Protein AF-A0A6P8H4D5-F1 (afdb_monomer_lite)

pLDDT: mean 85.59, std 14.35, range [41.47, 95.56]

Organism: Actinia tenebrosa (NCBI:txid6105)

Structure (mmCIF, N/CA/C/O backbone):
data_AF-A0A6P8H4D5-F1
#
_entry.id   AF-A0A6P8H4D5-F1
#
loop_
_atom_site.group_PDB
_atom_site.id
_atom_site.type_symbol
_atom_site.label_atom_id
_atom_site.label_alt_id
_atom_site.label_comp_id
_atom_site.label_asym_id
_atom_site.label_entity_id
_atom_site.label_seq_id
_atom_site.pdbx_PDB_ins_code
_atom_site.Cartn_x
_atom_site.Cartn_y
_atom_site.Cartn_z
_atom_site.occupancy
_atom_site.B_iso_or_equiv
_atom_site.auth_seq_id
_atom_site.auth_comp_id
_atom_site.auth_asym_id
_atom_site.auth_atom_id
_atom_site.pdbx_PDB_model_num
ATOM 1 N N . MET A 1 1 ? -33.931 20.674 19.176 1.00 44.66 1 MET A N 1
ATOM 2 C CA . MET A 1 1 ? -32.910 20.272 18.182 1.00 44.66 1 MET A CA 1
ATOM 3 C C . MET A 1 1 ? -32.755 18.759 18.267 1.00 44.66 1 MET A C 1
ATOM 5 O O . MET A 1 1 ? -32.359 18.303 19.334 1.00 44.66 1 MET A O 1
ATOM 9 N N . PRO A 1 2 ? -33.118 17.965 17.244 1.00 44.09 2 PRO A N 1
ATOM 10 C CA . PRO A 1 2 ? -32.851 16.533 17.273 1.00 44.09 2 PRO A CA 1
ATOM 11 C C . PRO A 1 2 ? -31.342 16.324 17.127 1.00 44.09 2 PRO A C 1
ATOM 13 O O . PRO A 1 2 ? -30.720 16.833 16.195 1.00 44.09 2 PRO A O 1
ATOM 16 N N . THR A 1 3 ? -30.742 15.627 18.086 1.00 43.16 3 THR A N 1
ATOM 17 C CA . THR A 1 3 ? -29.327 15.253 18.072 1.00 43.16 3 THR A CA 1
ATOM 18 C C . THR A 1 3 ? -29.048 14.468 16.786 1.00 43.16 3 THR A C 1
ATOM 20 O O . THR A 1 3 ? -29.779 13.510 16.514 1.00 43.16 3 THR A O 1
ATOM 23 N N . PRO A 1 4 ? -28.041 14.836 15.972 1.00 51.44 4 PRO A N 1
ATOM 24 C CA . PRO A 1 4 ? -27.715 14.077 14.772 1.00 51.44 4 PRO A CA 1
ATOM 25 C C . PRO A 1 4 ? -27.426 12.635 15.180 1.00 51.44 4 PRO A C 1
ATOM 27 O O . PRO A 1 4 ? -26.540 12.385 15.999 1.00 51.44 4 PRO A O 1
ATOM 30 N N . LEU A 1 5 ? -28.223 11.698 14.658 1.00 54.69 5 LEU A N 1
ATOM 31 C CA . LEU A 1 5 ? -28.084 10.286 14.985 1.00 54.69 5 LEU A CA 1
ATOM 32 C C . LEU A 1 5 ? -26.659 9.858 14.613 1.00 54.69 5 LEU A C 1
ATOM 34 O O . LEU A 1 5 ? -26.300 9.923 13.433 1.00 54.69 5 LEU A O 1
ATOM 38 N N . PRO A 1 6 ? -25.828 9.439 15.583 1.00 58.03 6 PRO A N 1
ATOM 39 C CA . PRO A 1 6 ? -24.513 8.910 15.271 1.00 58.03 6 PRO A CA 1
ATOM 40 C C . PRO A 1 6 ? -24.676 7.761 14.274 1.00 58.03 6 PRO A C 1
ATOM 42 O O . PRO A 1 6 ? -25.517 6.880 14.454 1.00 58.03 6 PRO A O 1
ATOM 45 N N . ASN A 1 7 ? -23.916 7.816 13.177 1.00 74.12 7 ASN A N 1
ATOM 46 C CA . ASN A 1 7 ? -24.082 6.897 12.058 1.00 74.12 7 ASN A CA 1
ATOM 47 C C . ASN A 1 7 ? -23.992 5.446 12.556 1.00 74.12 7 ASN A C 1
ATOM 49 O O . ASN A 1 7 ? -22.919 4.994 12.971 1.00 74.12 7 ASN A O 1
ATOM 53 N N . ARG A 1 8 ? -25.120 4.723 12.492 1.00 79.88 8 ARG A N 1
ATOM 54 C CA . ARG A 1 8 ? -25.263 3.356 13.018 1.00 79.88 8 ARG A CA 1
ATOM 55 C C . ARG A 1 8 ? -24.148 2.431 12.520 1.00 79.88 8 ARG A C 1
ATOM 57 O O . ARG A 1 8 ? -23.633 1.640 13.298 1.00 79.88 8 ARG A O 1
ATOM 64 N N . LYS A 1 9 ? -23.694 2.588 11.268 1.00 88.56 9 LYS A N 1
ATOM 65 C CA . LYS A 1 9 ? -22.613 1.767 10.693 1.00 88.56 9 LYS A CA 1
ATOM 66 C C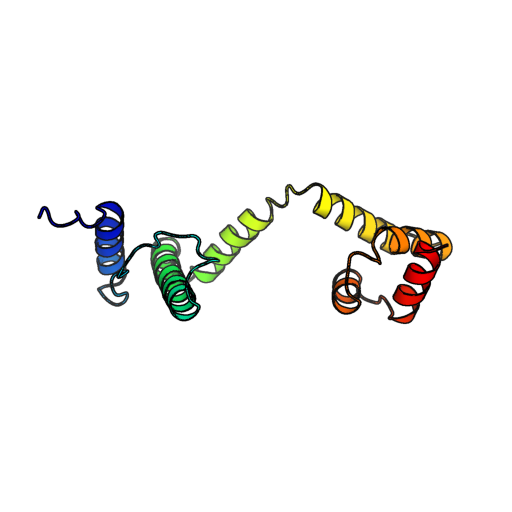 . LYS A 1 9 ? -21.264 1.989 11.389 1.00 88.56 9 LYS A C 1
ATOM 68 O O . LYS A 1 9 ? -20.557 1.020 11.651 1.00 88.56 9 LYS A O 1
ATOM 73 N N . LEU A 1 10 ? -20.912 3.237 11.727 1.00 90.56 10 LEU A N 1
ATOM 74 C CA . LEU A 1 10 ? -19.664 3.534 12.447 1.00 90.56 10 LEU A CA 1
ATOM 75 C C . LEU A 1 10 ? -19.699 2.978 13.870 1.00 90.56 10 LEU A C 1
ATOM 77 O O . LEU A 1 10 ? -18.698 2.462 14.359 1.00 90.56 10 LEU A O 1
ATOM 81 N N . GLN A 1 11 ? -20.850 3.078 14.531 1.00 90.50 11 GLN A N 1
ATOM 82 C CA . GLN A 1 11 ? -21.027 2.537 15.875 1.00 90.50 11 GLN A CA 1
ATOM 83 C C . GLN A 1 11 ? -20.896 1.016 15.887 1.00 90.50 11 GLN A C 1
ATOM 85 O O . GLN A 1 11 ? -20.178 0.475 16.725 1.00 90.50 11 GLN A O 1
ATOM 90 N N . THR A 1 12 ? -21.528 0.335 14.928 1.00 93.69 12 THR A N 1
ATOM 91 C CA . THR A 1 12 ? -21.385 -1.112 14.745 1.00 93.69 12 THR A CA 1
ATOM 92 C C . THR A 1 12 ? -19.924 -1.487 14.523 1.00 93.69 12 THR A C 1
ATOM 94 O O . THR A 1 12 ? -19.408 -2.341 15.240 1.00 93.69 12 THR A O 1
ATOM 97 N N . LEU A 1 13 ? -19.230 -0.799 13.609 1.00 92.62 13 LEU A N 1
ATOM 98 C CA . LEU A 1 13 ? -17.803 -1.006 13.361 1.00 92.62 13 LEU A CA 1
ATOM 99 C C . LEU A 1 13 ? -16.974 -0.850 14.648 1.00 92.62 13 LEU A C 1
ATOM 101 O O . LEU A 1 13 ? -16.204 -1.742 14.996 1.00 92.62 13 LEU A O 1
ATOM 105 N N . ASN A 1 14 ? -17.173 0.246 15.385 1.00 94.25 14 ASN A N 1
ATOM 106 C CA . ASN A 1 14 ? -16.470 0.513 16.639 1.00 94.25 14 ASN A CA 1
ATOM 107 C C . ASN A 1 14 ? -16.706 -0.584 17.680 1.00 94.25 14 ASN A C 1
ATOM 109 O O . ASN A 1 14 ? -15.750 -1.037 18.300 1.00 94.25 14 ASN A O 1
ATOM 113 N N . ARG A 1 15 ? -17.949 -1.055 17.829 1.00 94.12 15 ARG A N 1
ATOM 114 C CA . ARG A 1 15 ? -18.283 -2.152 18.744 1.00 94.12 15 ARG A CA 1
ATOM 115 C C . ARG A 1 15 ? -17.518 -3.429 18.394 1.00 94.12 15 ARG A C 1
ATOM 117 O O . ARG A 1 15 ? -16.938 -4.046 19.282 1.00 94.12 15 ARG A O 1
ATOM 124 N N . HIS A 1 16 ? -17.486 -3.805 17.115 1.00 94.31 16 HIS A N 1
ATOM 125 C CA . HIS A 1 16 ? -16.777 -5.007 16.678 1.00 94.31 16 HIS A CA 1
ATOM 126 C C . HIS A 1 16 ? -15.267 -4.878 16.866 1.00 94.31 16 HIS A C 1
ATOM 128 O O . HIS A 1 16 ? -14.671 -5.757 17.466 1.00 94.31 16 HIS A O 1
ATOM 134 N N . ILE A 1 17 ? -14.646 -3.772 16.454 1.00 93.94 17 ILE A N 1
ATOM 135 C CA . ILE A 1 17 ? -13.193 -3.586 16.615 1.00 93.94 17 ILE A CA 1
ATOM 136 C C . ILE A 1 17 ? -12.782 -3.598 18.086 1.00 93.94 17 ILE A C 1
ATOM 138 O O . ILE A 1 17 ? -11.760 -4.186 18.437 1.00 93.94 17 ILE A O 1
ATOM 142 N N . THR A 1 18 ? -13.557 -2.949 18.957 1.00 92.56 18 THR A N 1
ATOM 143 C CA . THR A 1 18 ? -13.281 -2.970 20.395 1.00 92.56 18 THR A CA 1
ATOM 144 C C . THR A 1 18 ? -13.368 -4.394 20.941 1.00 92.56 18 THR A C 1
ATOM 146 O O . THR A 1 18 ? -12.478 -4.789 21.685 1.00 92.56 18 THR A O 1
ATOM 149 N N . SER A 1 19 ? -14.362 -5.179 20.513 1.00 93.19 19 SER A N 1
ATOM 150 C CA . SER A 1 19 ? -14.488 -6.590 20.893 1.00 93.19 19 SER A CA 1
ATOM 151 C C . SER A 1 19 ? -13.362 -7.469 20.337 1.00 93.19 19 SER A C 1
ATOM 153 O O . SER A 1 19 ? -12.873 -8.323 21.057 1.00 93.19 19 SER A O 1
ATOM 155 N N . LEU A 1 20 ? -12.950 -7.275 19.081 1.00 92.44 20 LEU A N 1
ATOM 156 C CA . LEU A 1 20 ? -11.920 -8.087 18.414 1.00 92.44 20 LEU A CA 1
ATOM 157 C C . LEU A 1 20 ? -10.501 -7.791 18.914 1.00 92.44 20 LEU A C 1
ATOM 159 O O . LEU A 1 20 ? -9.608 -8.616 18.776 1.00 92.44 20 LEU A O 1
ATOM 163 N N . SER A 1 21 ? -10.274 -6.592 19.450 1.00 90.81 21 SER A N 1
ATOM 164 C CA . SER A 1 21 ? -8.959 -6.157 19.933 1.00 90.81 21 SER A CA 1
ATOM 165 C C . SER A 1 21 ? -8.816 -6.197 21.453 1.00 90.81 21 SER A C 1
ATOM 167 O O . SER A 1 21 ? -7.814 -5.697 21.966 1.00 90.81 21 SER A O 1
ATOM 169 N N . ASP A 1 22 ? -9.809 -6.713 22.180 1.00 89.81 22 ASP A N 1
ATOM 170 C CA . ASP A 1 22 ? -9.880 -6.640 23.647 1.00 89.81 22 ASP A CA 1
ATOM 171 C C . ASP A 1 22 ? -9.688 -5.202 24.166 1.00 89.81 22 ASP A C 1
ATOM 173 O O . ASP A 1 22 ? -8.984 -4.938 25.138 1.00 89.81 22 ASP A O 1
ATOM 177 N N . GLY A 1 23 ? -10.234 -4.221 23.442 1.00 88.44 23 GLY A N 1
ATOM 178 C CA . GLY A 1 23 ? -10.091 -2.799 23.760 1.00 88.44 23 GLY A CA 1
ATOM 179 C C . GLY A 1 23 ? -8.752 -2.151 23.380 1.00 88.44 23 GLY A C 1
ATOM 180 O O . GLY A 1 23 ? -8.611 -0.937 23.540 1.00 88.44 23 GLY A O 1
ATOM 181 N N . ARG A 1 24 ? -7.785 -2.887 22.811 1.00 89.81 24 ARG A N 1
ATOM 182 C CA . ARG A 1 24 ? -6.483 -2.330 22.379 1.00 89.81 24 ARG A CA 1
ATOM 183 C C . ARG A 1 24 ? -6.619 -1.310 21.249 1.00 89.81 24 ARG A C 1
ATOM 185 O O . ARG A 1 24 ? -5.837 -0.357 21.155 1.00 89.81 24 ARG A O 1
ATOM 192 N N . VAL A 1 25 ? -7.617 -1.473 20.381 1.00 92.19 25 VAL A N 1
ATOM 193 C CA . VAL A 1 25 ? -7.928 -0.502 19.331 1.00 92.19 25 VAL A CA 1
ATOM 194 C C . VAL A 1 25 ? -9.089 0.374 19.780 1.00 92.19 25 VAL A C 1
ATOM 196 O O . VAL A 1 25 ? -10.229 -0.064 19.911 1.00 92.19 25 VAL A O 1
ATOM 199 N N . SER A 1 26 ? -8.797 1.663 19.968 1.00 92.06 26 SER A N 1
ATOM 200 C CA . SER A 1 26 ? -9.826 2.639 20.328 1.00 92.06 26 SER A CA 1
ATOM 201 C C . SER A 1 26 ? -10.913 2.777 19.243 1.00 92.06 26 SER A C 1
ATOM 203 O O . SER A 1 26 ? -10.682 2.419 18.085 1.00 92.06 26 SER A O 1
ATOM 205 N N . PRO A 1 27 ? -12.067 3.385 19.538 1.00 91.88 27 PRO A N 1
ATOM 206 C CA . PRO A 1 27 ? -13.069 3.697 18.521 1.00 91.88 27 PRO A CA 1
ATOM 207 C C . PRO A 1 27 ? -12.574 4.706 17.468 1.00 91.88 27 PRO A C 1
ATOM 209 O O . PRO A 1 27 ? -11.730 5.572 17.736 1.00 91.88 27 PRO A O 1
ATOM 212 N N . VAL A 1 28 ? -13.097 4.607 16.248 1.00 92.94 28 VAL A N 1
ATOM 213 C CA . VAL A 1 28 ? -13.012 5.640 15.209 1.00 92.94 28 VAL A CA 1
ATOM 214 C C . VAL A 1 28 ? -13.911 6.807 15.621 1.00 92.94 28 VAL A C 1
ATOM 216 O O . VAL A 1 28 ? -15.107 6.621 15.845 1.00 92.94 28 VAL A O 1
ATOM 219 N N . ARG A 1 29 ? -13.327 8.006 15.752 1.00 89.62 29 ARG A N 1
ATOM 220 C CA . ARG A 1 29 ? -13.997 9.171 16.362 1.00 89.62 29 ARG A CA 1
ATOM 221 C C . ARG A 1 29 ? -15.043 9.830 15.467 1.00 89.62 29 ARG A C 1
ATOM 223 O O . ARG A 1 29 ? -16.015 10.369 15.978 1.00 89.62 29 ARG A O 1
ATOM 230 N N . PHE A 1 30 ? -14.822 9.831 14.157 1.00 89.44 30 PHE A N 1
ATOM 231 C CA . PHE A 1 30 ? -15.690 10.498 13.191 1.00 89.44 30 PHE A CA 1
ATOM 232 C C . PHE A 1 30 ? -15.542 9.870 11.805 1.00 89.44 30 PHE A C 1
ATOM 234 O O . PHE A 1 30 ? -14.589 9.133 11.540 1.00 89.44 30 PHE A O 1
ATOM 241 N N . GLN A 1 31 ? -16.490 10.182 10.926 1.00 87.94 31 GLN A N 1
ATOM 242 C CA . GLN A 1 31 ? -16.443 9.853 9.504 1.00 87.94 31 GLN A CA 1
ATOM 243 C C . GLN A 1 31 ? -16.081 11.097 8.699 1.00 87.94 31 GLN A C 1
ATOM 245 O O . GLN A 1 31 ? -16.387 12.217 9.106 1.00 87.94 31 GLN A O 1
ATOM 250 N N . LEU A 1 32 ? -15.440 10.895 7.551 1.00 89.44 32 LEU A N 1
ATOM 251 C CA . LEU A 1 32 ? -15.212 11.985 6.612 1.00 89.44 32 LEU A CA 1
ATOM 252 C C . LEU A 1 32 ? -16.530 12.380 5.939 1.00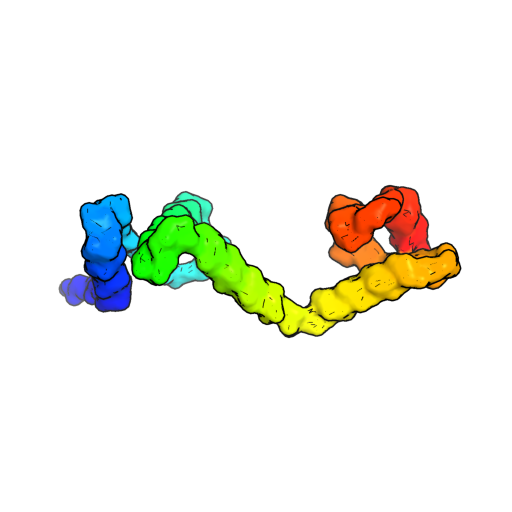 89.44 32 LEU A C 1
ATOM 254 O O . LEU A 1 32 ? -17.329 11.518 5.583 1.00 89.44 32 LEU A O 1
ATOM 258 N N . ASN A 1 33 ? -16.728 13.683 5.763 1.00 88.12 33 ASN A N 1
ATOM 259 C CA . ASN A 1 33 ? -17.854 14.289 5.046 1.00 88.12 33 ASN A CA 1
ATOM 260 C C . ASN A 1 33 ? -17.438 14.916 3.699 1.00 88.12 33 ASN A C 1
ATOM 262 O O . ASN A 1 33 ? -18.258 15.538 3.038 1.00 88.12 33 ASN A O 1
ATOM 266 N N . GLN A 1 34 ? -16.169 14.770 3.319 1.00 88.25 34 GLN A N 1
ATOM 267 C CA . GLN A 1 34 ? -15.557 15.269 2.086 1.00 88.25 34 GLN A CA 1
ATOM 268 C C . GLN A 1 34 ? -14.484 14.275 1.620 1.00 88.25 34 GLN A C 1
ATOM 270 O O . GLN A 1 34 ? -14.154 13.330 2.351 1.00 88.25 34 GLN A O 1
ATOM 275 N N . ALA A 1 35 ? -13.918 14.478 0.430 1.00 86.19 35 ALA A N 1
ATOM 276 C CA . ALA A 1 35 ? -12.934 13.553 -0.119 1.00 86.19 35 ALA A CA 1
ATOM 277 C C . ALA A 1 35 ? -11.671 13.456 0.759 1.00 86.19 35 ALA A C 1
ATOM 279 O O . ALA A 1 35 ? -11.174 14.441 1.313 1.00 86.19 35 ALA A O 1
ATOM 280 N N . THR A 1 36 ? -11.078 12.260 0.847 1.00 84.94 36 THR A N 1
ATOM 281 C CA . THR A 1 36 ? -9.835 12.024 1.611 1.00 84.94 36 THR A CA 1
ATOM 282 C C . THR A 1 36 ? -8.664 12.893 1.119 1.00 84.94 36 THR A C 1
ATOM 284 O O . THR A 1 36 ? -7.734 13.171 1.877 1.00 84.94 36 THR A O 1
ATOM 287 N N . THR A 1 37 ? -8.697 13.341 -0.138 1.00 86.62 37 THR A N 1
ATOM 288 C CA . THR A 1 37 ? -7.719 14.248 -0.763 1.00 86.62 37 THR A CA 1
ATOM 289 C C . THR A 1 37 ? -7.906 15.718 -0.389 1.00 86.62 37 THR A C 1
ATOM 291 O O . THR A 1 37 ? -6.949 16.481 -0.514 1.00 86.62 37 THR A O 1
ATOM 294 N N . GLU A 1 38 ? -9.075 16.099 0.122 1.00 90.44 38 GLU A N 1
ATOM 295 C CA . GLU A 1 38 ? -9.454 17.486 0.436 1.00 90.44 38 GLU A CA 1
ATOM 296 C C . GLU A 1 38 ? -9.372 17.790 1.936 1.00 90.44 38 GLU A C 1
ATOM 298 O O . GLU A 1 38 ? -9.204 18.936 2.343 1.00 90.44 38 GLU A O 1
ATOM 303 N N . VAL A 1 39 ? -9.398 16.761 2.790 1.00 92.00 39 VAL A N 1
ATOM 304 C CA . VAL A 1 39 ? -9.229 16.953 4.237 1.00 92.00 39 VAL A CA 1
ATOM 305 C C . VAL A 1 39 ? -7.822 17.433 4.602 1.00 92.00 39 VAL A C 1
ATOM 307 O O . VAL A 1 39 ? -6.819 17.044 3.984 1.00 92.00 39 VAL A O 1
ATOM 310 N N . ALA A 1 40 ? -7.749 18.190 5.702 1.00 94.00 40 ALA A N 1
ATOM 311 C CA . ALA A 1 40 ? -6.503 18.629 6.320 1.00 94.00 40 ALA A CA 1
ATOM 312 C C . ALA A 1 40 ? -5.528 17.464 6.570 1.00 94.00 40 ALA A C 1
ATOM 314 O O . ALA A 1 40 ? -5.921 16.333 6.883 1.00 94.00 40 ALA A O 1
ATOM 315 N N . ARG A 1 41 ? -4.223 17.750 6.491 1.00 93.00 41 ARG A N 1
ATOM 316 C CA . ARG A 1 41 ? -3.154 16.746 6.637 1.00 93.00 41 ARG A CA 1
ATOM 317 C C . ARG A 1 41 ? -3.240 15.969 7.954 1.00 93.00 41 ARG A C 1
ATOM 319 O O . ARG A 1 41 ? -3.031 14.756 7.961 1.00 93.00 41 ARG A O 1
ATOM 326 N N . SER A 1 42 ? -3.558 16.650 9.054 1.00 92.38 42 SER A N 1
ATOM 327 C CA . SER A 1 42 ? -3.738 16.041 10.378 1.00 92.38 42 SER A CA 1
ATOM 328 C C . SER A 1 42 ? -4.883 15.024 10.376 1.00 92.38 42 SER A C 1
ATOM 330 O O . SER A 1 42 ? -4.689 13.879 10.785 1.00 92.38 42 SER A O 1
ATOM 332 N N . THR A 1 43 ? -6.036 15.406 9.825 1.00 92.81 43 THR A N 1
ATOM 333 C CA . THR A 1 43 ? -7.209 14.543 9.647 1.00 92.81 43 THR A CA 1
ATOM 334 C C . THR A 1 43 ? -6.888 13.330 8.780 1.00 92.81 43 THR A C 1
ATOM 336 O O . THR A 1 43 ? -7.169 12.199 9.176 1.00 92.81 43 THR A O 1
ATOM 339 N N . ARG A 1 44 ? -6.223 13.533 7.637 1.00 93.38 44 ARG A N 1
ATOM 340 C CA . ARG A 1 44 ? -5.800 12.439 6.749 1.00 93.38 44 ARG A CA 1
ATOM 341 C C . ARG A 1 44 ? -4.870 11.457 7.453 1.00 93.38 44 ARG A C 1
ATOM 343 O O . ARG A 1 44 ? -5.055 10.249 7.351 1.00 93.38 44 ARG A O 1
ATOM 350 N N . SER A 1 45 ? -3.884 11.977 8.182 1.00 93.38 45 SER A N 1
ATOM 351 C CA . SER A 1 45 ? -2.922 11.174 8.943 1.00 93.38 45 SER A CA 1
ATOM 352 C C . SER A 1 45 ? -3.614 10.354 10.033 1.00 93.38 45 SER A C 1
ATOM 354 O O . SER A 1 45 ? -3.360 9.154 10.159 1.00 93.38 45 SER A O 1
ATOM 356 N N . TYR A 1 46 ? -4.546 10.970 10.769 1.00 94.75 46 TYR A N 1
ATOM 357 C CA . TYR A 1 46 ? -5.366 10.281 11.762 1.00 94.75 46 TYR A CA 1
ATOM 358 C C . TYR A 1 46 ? -6.174 9.143 11.130 1.00 94.75 46 TYR A C 1
ATOM 360 O O . TYR A 1 46 ? -6.062 8.004 11.581 1.00 9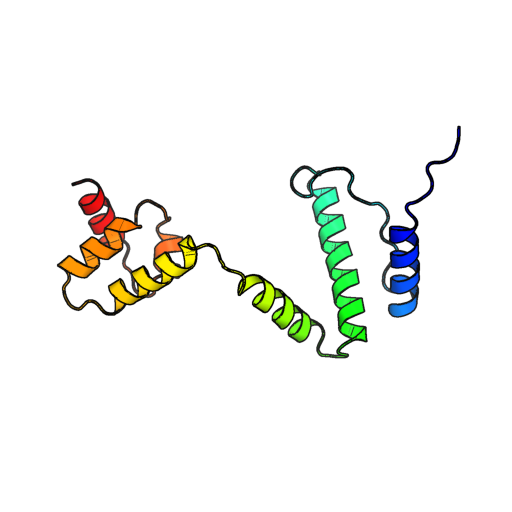4.75 46 TYR A O 1
ATOM 368 N N . ILE A 1 47 ? -6.936 9.426 10.068 1.00 93.62 47 ILE A N 1
ATOM 369 C CA . ILE A 1 47 ? -7.783 8.429 9.402 1.00 93.62 47 ILE A CA 1
ATOM 370 C C . ILE A 1 47 ? -6.943 7.298 8.812 1.00 93.62 47 ILE A C 1
ATOM 372 O O . ILE A 1 47 ? -7.276 6.141 9.037 1.00 93.62 47 ILE A O 1
ATOM 376 N N . LYS A 1 48 ? -5.816 7.595 8.151 1.00 94.38 48 LYS A N 1
ATOM 377 C CA . LYS A 1 48 ? -4.897 6.570 7.627 1.00 94.38 48 LYS A CA 1
ATOM 378 C C . LYS A 1 48 ? -4.414 5.638 8.735 1.00 94.38 48 LYS A C 1
ATOM 380 O O . LYS A 1 48 ? -4.520 4.421 8.617 1.00 94.38 48 LYS A O 1
ATOM 385 N N . ARG A 1 49 ? -3.901 6.210 9.829 1.00 94.31 49 ARG A N 1
ATOM 386 C CA . ARG A 1 49 ? -3.407 5.433 10.972 1.00 94.31 49 ARG A CA 1
ATOM 387 C C . ARG A 1 49 ? -4.529 4.608 11.595 1.00 94.31 49 ARG A C 1
ATOM 389 O O . ARG A 1 49 ? -4.298 3.487 12.037 1.00 94.31 49 ARG A O 1
ATOM 396 N N . LYS A 1 50 ? -5.744 5.159 11.634 1.00 94.75 50 LYS A N 1
ATOM 397 C CA . LYS A 1 50 ? -6.901 4.483 12.204 1.00 94.75 50 LYS A CA 1
ATOM 398 C C . LYS A 1 50 ? -7.374 3.321 11.339 1.00 94.75 50 LYS A C 1
ATOM 400 O O . LYS A 1 50 ? -7.537 2.231 11.869 1.00 94.75 50 LYS A O 1
ATOM 405 N N . ALA A 1 51 ? -7.528 3.544 10.039 1.00 93.94 51 ALA A N 1
ATOM 406 C CA . ALA A 1 51 ? -7.894 2.523 9.069 1.00 93.94 51 ALA A CA 1
ATOM 407 C C . ALA A 1 51 ? -6.895 1.361 9.082 1.00 93.94 51 ALA A C 1
ATOM 409 O O . ALA A 1 51 ? -7.315 0.216 9.165 1.00 93.94 51 ALA A O 1
ATOM 410 N N . ASN A 1 52 ? -5.590 1.656 9.103 1.00 94.50 52 ASN A N 1
ATOM 411 C CA . ASN A 1 52 ? -4.555 0.627 9.184 1.00 94.50 52 ASN A CA 1
ATOM 412 C C . ASN A 1 52 ? -4.728 -0.258 10.432 1.00 94.50 52 ASN A C 1
ATOM 414 O O . ASN A 1 52 ? -4.832 -1.466 10.287 1.00 94.50 52 ASN A O 1
ATOM 418 N N . LYS A 1 53 ? -4.905 0.329 11.628 1.00 94.31 53 LYS A N 1
ATOM 419 C CA . LYS A 1 53 ? -5.169 -0.454 12.851 1.00 94.31 53 LYS A CA 1
ATOM 420 C C . LYS A 1 53 ? -6.391 -1.362 12.721 1.00 94.31 53 LYS A C 1
ATOM 422 O O . LYS A 1 53 ? -6.331 -2.516 13.116 1.00 94.31 53 LYS A O 1
ATOM 427 N N . VAL A 1 54 ? -7.492 -0.837 12.182 1.00 94.75 54 VAL A N 1
ATOM 428 C CA . VAL A 1 54 ? -8.735 -1.602 12.002 1.00 94.75 54 VAL A CA 1
ATOM 429 C C . VAL A 1 54 ? -8.534 -2.775 11.050 1.00 94.75 54 VAL A C 1
ATOM 431 O O . VAL A 1 54 ? -8.927 -3.894 11.372 1.00 94.75 54 VAL A O 1
ATOM 434 N N . VAL A 1 55 ? -7.914 -2.523 9.897 1.00 94.56 55 VAL A N 1
ATOM 435 C CA . VAL A 1 55 ? -7.645 -3.549 8.888 1.00 94.56 55 VAL A CA 1
ATOM 436 C C . VAL A 1 55 ? -6.722 -4.614 9.464 1.00 94.56 55 VAL A C 1
ATOM 438 O O . VAL A 1 55 ? -7.097 -5.777 9.449 1.00 94.56 55 VAL A O 1
ATOM 441 N N . THR A 1 56 ? -5.589 -4.234 10.055 1.00 94.50 56 THR A N 1
ATOM 442 C CA . THR A 1 56 ? -4.641 -5.188 10.645 1.00 94.50 56 THR A CA 1
ATOM 443 C C . THR A 1 56 ? -5.297 -6.047 11.721 1.00 94.50 56 THR A C 1
ATOM 445 O O . THR A 1 56 ? -5.168 -7.260 11.665 1.00 94.50 56 THR A O 1
ATOM 448 N N . THR A 1 57 ? -6.071 -5.466 12.648 1.00 94.88 57 THR A N 1
ATOM 449 C CA . THR A 1 57 ? -6.805 -6.256 13.656 1.00 94.88 57 THR A CA 1
ATOM 450 C C . THR A 1 57 ? -7.786 -7.232 13.016 1.00 94.88 57 THR A C 1
ATOM 452 O O . THR A 1 57 ? -7.880 -8.372 13.447 1.00 94.88 57 THR A O 1
ATOM 455 N N . THR A 1 58 ? -8.511 -6.803 11.985 1.00 94.50 58 THR A N 1
ATOM 456 C CA . THR A 1 58 ? -9.488 -7.671 11.315 1.00 94.50 58 THR A CA 1
ATOM 457 C C . THR A 1 58 ? -8.794 -8.812 10.573 1.00 94.50 58 THR A C 1
ATOM 459 O O . THR A 1 58 ? -9.241 -9.951 10.652 1.00 94.50 58 THR A O 1
ATOM 462 N N . LEU A 1 59 ? -7.688 -8.524 9.884 1.00 95.56 59 LEU A N 1
ATOM 463 C CA . LEU A 1 59 ? -6.894 -9.531 9.184 1.00 95.56 59 LEU A CA 1
ATOM 464 C C . LEU A 1 59 ? -6.224 -10.503 10.156 1.00 95.56 59 LEU A C 1
ATOM 466 O O . LEU A 1 59 ? -6.170 -11.686 9.856 1.00 95.56 59 LEU A O 1
ATOM 470 N N . GLU A 1 60 ? -5.799 -10.040 11.331 1.00 95.19 60 GLU A N 1
ATOM 471 C CA . GLU A 1 60 ? -5.261 -10.901 12.391 1.00 95.19 60 GLU A CA 1
ATOM 472 C C . GLU A 1 60 ? -6.312 -11.889 12.918 1.00 95.19 60 GLU A C 1
ATOM 474 O O . GLU A 1 60 ? -5.982 -13.017 13.264 1.00 95.19 60 GLU A O 1
ATOM 479 N N . CYS A 1 61 ? -7.595 -11.510 12.925 1.00 93.75 61 CYS A N 1
ATOM 480 C CA . CYS A 1 61 ? -8.679 -12.438 13.253 1.00 93.75 61 CYS A CA 1
ATOM 481 C C . CYS A 1 61 ? -8.953 -13.468 12.145 1.00 93.75 61 CYS A C 1
ATOM 483 O O . CYS A 1 61 ? -9.479 -14.537 12.440 1.00 93.75 61 CYS A O 1
ATOM 485 N N . ILE A 1 62 ? -8.652 -13.142 10.884 1.00 95.00 62 ILE A N 1
ATOM 486 C CA . ILE A 1 62 ? -8.873 -14.032 9.732 1.00 95.00 62 ILE A CA 1
ATOM 487 C C . ILE A 1 62 ? -7.694 -14.996 9.559 1.00 95.00 62 ILE A C 1
ATOM 489 O O . ILE A 1 62 ? -7.903 -16.189 9.360 1.00 95.00 62 ILE A O 1
ATOM 493 N N . ALA A 1 63 ? -6.469 -14.478 9.637 1.00 95.06 63 ALA A N 1
ATOM 494 C CA . ALA A 1 63 ? -5.224 -15.215 9.462 1.00 95.06 63 ALA A CA 1
ATOM 495 C C . ALA A 1 63 ? -4.234 -14.836 10.582 1.00 95.06 63 ALA A C 1
ATOM 497 O O . ALA A 1 63 ? -3.368 -13.975 10.380 1.00 95.06 63 ALA A O 1
ATOM 498 N N . PRO A 1 64 ? -4.374 -15.442 11.777 1.00 94.62 64 PRO A N 1
ATOM 499 C CA . PRO A 1 64 ? -3.510 -15.155 12.919 1.00 94.62 64 PRO A CA 1
ATOM 500 C C . PRO A 1 64 ? -2.033 -15.389 12.583 1.00 94.62 64 PRO A C 1
ATOM 502 O O . PRO A 1 64 ? -1.671 -16.432 12.044 1.00 94.62 64 PRO A O 1
ATOM 505 N N . GLY A 1 65 ? -1.177 -14.416 12.887 1.00 93.31 65 GLY A N 1
ATOM 506 C CA . GLY A 1 65 ? 0.253 -14.440 12.572 1.00 93.31 65 GLY A CA 1
ATOM 507 C C . GLY A 1 65 ? 0.606 -14.173 11.103 1.00 93.31 65 GLY A C 1
ATOM 508 O O . GLY A 1 65 ? 1.787 -14.063 10.787 1.00 93.31 65 GLY A O 1
ATOM 509 N N . GLN A 1 66 ? -0.383 -14.034 10.213 1.00 95.38 66 GLN A N 1
ATOM 510 C CA . GLN A 1 66 ? -0.189 -13.828 8.769 1.00 95.38 66 GLN A CA 1
ATOM 511 C C . GLN A 1 66 ? -0.957 -12.611 8.232 1.00 95.38 66 GLN A C 1
ATOM 513 O O . GLN A 1 66 ? -1.185 -12.480 7.028 1.00 95.38 66 GLN A O 1
ATOM 518 N N . SER A 1 67 ? -1.361 -11.686 9.103 1.00 94.12 67 SER A N 1
ATOM 519 C CA . SER A 1 67 ? -2.149 -10.514 8.706 1.00 94.12 67 SER A CA 1
ATOM 520 C C . SER A 1 67 ? -1.438 -9.609 7.693 1.00 94.12 67 SER A C 1
ATOM 522 O O . SER A 1 67 ? -2.096 -9.051 6.813 1.00 94.12 67 SER A O 1
ATOM 524 N N . GLU A 1 68 ? -0.109 -9.484 7.767 1.00 92.81 68 GLU A N 1
ATOM 525 C CA . GLU A 1 68 ? 0.688 -8.719 6.797 1.00 92.81 68 GLU A CA 1
ATOM 526 C C . GLU A 1 68 ? 0.749 -9.392 5.419 1.00 92.81 68 GLU A C 1
ATOM 528 O O . GLU A 1 68 ? 0.584 -8.719 4.400 1.00 92.81 68 GLU A O 1
ATOM 533 N N . GLU A 1 69 ? 0.926 -10.714 5.380 1.00 92.69 69 GLU A N 1
ATOM 534 C CA . GLU A 1 69 ? 0.935 -11.498 4.140 1.00 92.69 69 GLU A CA 1
ATOM 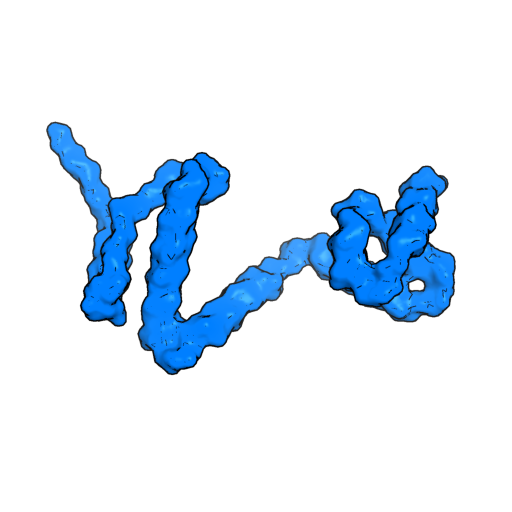535 C C . GLU A 1 69 ? -0.433 -11.432 3.450 1.00 92.69 69 GLU A C 1
ATOM 537 O O . GLU A 1 69 ? -0.523 -11.114 2.263 1.00 92.69 69 GLU A O 1
ATOM 542 N N . LEU A 1 70 ? -1.513 -11.619 4.216 1.00 94.00 70 LEU A N 1
ATOM 543 C CA . LEU A 1 70 ? -2.882 -11.504 3.718 1.00 94.00 70 LEU A CA 1
ATOM 544 C C . LEU A 1 70 ? -3.192 -10.089 3.205 1.00 94.00 70 LEU A C 1
ATOM 546 O O . LEU A 1 70 ? -3.836 -9.938 2.165 1.00 94.00 70 LEU A O 1
ATOM 550 N N . LEU A 1 71 ? -2.706 -9.046 3.892 1.00 93.44 71 LEU A N 1
ATOM 551 C CA . LEU A 1 71 ? -2.817 -7.664 3.418 1.00 93.44 71 LEU A CA 1
ATOM 552 C C . LEU A 1 71 ? -2.080 -7.472 2.085 1.00 93.44 71 LEU A C 1
ATOM 554 O O . LEU A 1 71 ? -2.590 -6.801 1.184 1.00 93.44 71 LEU A O 1
ATOM 558 N N . GLY A 1 72 ? -0.896 -8.070 1.950 1.00 90.12 72 GLY A N 1
ATOM 559 C CA . GLY A 1 72 ? -0.134 -8.107 0.706 1.00 90.12 72 GLY A CA 1
ATOM 560 C C . GLY A 1 72 ? -0.933 -8.739 -0.431 1.00 90.12 72 GLY A C 1
ATOM 561 O O . GLY A 1 72 ? -1.098 -8.115 -1.474 1.00 90.12 72 GLY A O 1
ATOM 562 N N . LEU A 1 73 ? -1.517 -9.918 -0.209 1.00 88.31 73 LEU A N 1
ATOM 563 C CA . LEU A 1 73 ? -2.317 -10.612 -1.220 1.00 88.31 73 LEU A CA 1
ATOM 564 C C . LEU A 1 73 ? -3.480 -9.747 -1.721 1.00 88.31 73 LEU A C 1
ATOM 566 O O . LEU A 1 73 ? -3.592 -9.524 -2.921 1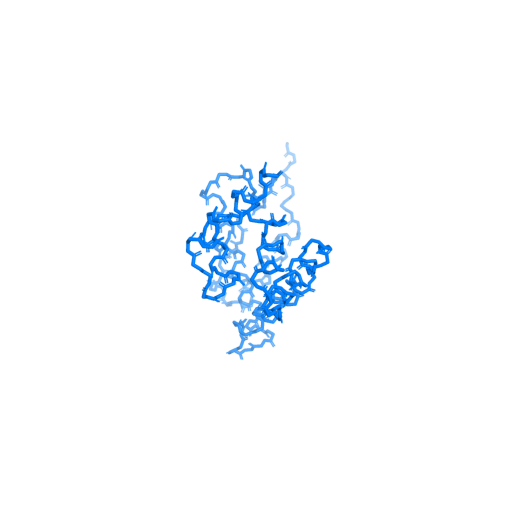.00 88.31 73 LEU A O 1
ATOM 570 N N . ILE A 1 74 ? -4.294 -9.171 -0.830 1.00 87.25 74 ILE A N 1
ATOM 571 C CA . ILE A 1 74 ? -5.467 -8.383 -1.255 1.00 87.25 74 ILE A CA 1
ATOM 572 C C . ILE A 1 74 ? -5.096 -7.041 -1.901 1.00 87.25 74 ILE A C 1
ATOM 574 O O . ILE A 1 74 ? -5.822 -6.545 -2.764 1.00 87.25 74 ILE A O 1
ATOM 578 N N . THR A 1 75 ? -3.970 -6.440 -1.509 1.00 84.56 75 THR A N 1
ATOM 579 C CA . THR A 1 75 ? -3.498 -5.189 -2.122 1.00 84.56 75 THR A CA 1
ATOM 580 C C . THR A 1 75 ? -2.878 -5.443 -3.489 1.00 84.56 75 THR A C 1
ATOM 582 O O . THR A 1 75 ? -3.163 -4.694 -4.424 1.00 84.56 75 THR A O 1
ATOM 585 N N . VAL A 1 76 ? -2.121 -6.535 -3.637 1.00 64.19 76 VAL A N 1
ATOM 586 C CA . VAL A 1 76 ? -1.557 -6.967 -4.918 1.00 64.19 76 VAL A CA 1
ATOM 587 C C . VAL A 1 76 ? -2.668 -7.385 -5.879 1.00 64.19 76 VAL A C 1
ATOM 589 O O . VAL A 1 76 ? -2.678 -6.911 -7.011 1.00 64.19 76 VAL A O 1
ATOM 592 N N . SER A 1 77 ? -3.663 -8.154 -5.427 1.00 55.34 77 SER A N 1
ATOM 593 C CA . SER A 1 77 ? -4.830 -8.531 -6.236 1.00 55.34 77 SER A CA 1
ATOM 594 C C . SER A 1 77 ? -5.664 -7.323 -6.683 1.00 55.34 77 SER A C 1
ATOM 596 O O . SER A 1 77 ? -6.176 -7.293 -7.800 1.00 55.34 77 SER A O 1
ATOM 598 N N . SER A 1 78 ? -5.762 -6.281 -5.851 1.00 51.00 78 SER A N 1
ATOM 599 C CA . SER A 1 78 ? -6.392 -5.016 -6.251 1.00 51.00 78 SER A CA 1
ATOM 600 C C . SER A 1 78 ? -5.524 -4.190 -7.209 1.00 51.00 78 SER A C 1
ATOM 602 O O . SER A 1 78 ? -6.067 -3.353 -7.924 1.00 51.00 78 SER A O 1
ATOM 604 N N . SER A 1 79 ? -4.206 -4.410 -7.240 1.00 47.25 79 SER A N 1
ATOM 605 C CA . SER A 1 79 ? -3.287 -3.831 -8.234 1.00 47.25 79 SER A CA 1
ATOM 606 C C . SER A 1 79 ? -3.094 -4.702 -9.482 1.00 47.25 79 SER A C 1
ATOM 608 O O . SER A 1 79 ? -2.491 -4.247 -10.445 1.00 47.25 79 SER A O 1
ATOM 610 N N . THR A 1 80 ? -3.631 -5.929 -9.504 1.00 44.34 80 THR A N 1
ATOM 611 C CA . THR A 1 80 ? -3.788 -6.728 -10.732 1.00 44.34 80 THR A CA 1
ATOM 612 C C . THR A 1 80 ? -5.084 -6.414 -11.477 1.00 44.34 80 THR A C 1
ATOM 614 O O . THR A 1 80 ? -5.284 -6.930 -12.568 1.00 44.34 80 THR A O 1
ATOM 617 N N . ILE A 1 81 ? -5.914 -5.505 -10.954 1.00 44.59 81 ILE A N 1
ATOM 618 C CA . ILE A 1 81 ? -6.908 -4.764 -11.744 1.00 44.59 81 ILE A CA 1
ATOM 619 C C . ILE A 1 81 ? -6.235 -3.471 -12.219 1.00 44.59 81 ILE A C 1
ATOM 621 O O . ILE A 1 81 ? -6.635 -2.353 -11.905 1.00 44.59 81 ILE A O 1
ATOM 625 N N . ASP A 1 82 ? -5.139 -3.649 -12.949 1.00 41.47 82 ASP A N 1
ATOM 626 C CA . ASP A 1 82 ? -4.520 -2.618 -13.776 1.00 41.47 82 ASP A CA 1
ATOM 627 C C . ASP A 1 82 ? -5.098 -2.741 -15.198 1.00 41.47 82 ASP A C 1
ATOM 629 O O . ASP A 1 82 ? -4.378 -2.691 -16.191 1.00 41.47 82 ASP A O 1
ATOM 633 N N . ASP A 1 83 ? -6.431 -2.867 -15.292 1.00 43.09 83 ASP A N 1
ATOM 634 C CA . ASP A 1 83 ? -7.241 -2.676 -16.508 1.00 43.09 83 ASP A CA 1
ATOM 635 C C . ASP A 1 83 ? -7.256 -1.189 -16.922 1.00 43.09 83 ASP A C 1
ATOM 637 O O . ASP A 1 83 ? -8.268 -0.615 -17.330 1.00 43.09 83 ASP A O 1
ATOM 641 N N . ARG A 1 84 ? -6.109 -0.515 -16.807 1.00 48.81 84 ARG A N 1
ATOM 642 C CA . ARG A 1 84 ? -5.818 0.643 -17.637 1.00 48.81 84 ARG A CA 1
ATOM 643 C C . ARG A 1 84 ? -5.122 0.097 -18.877 1.00 48.81 84 ARG A C 1
ATOM 645 O O . ARG A 1 84 ? -3.976 -0.336 -18.75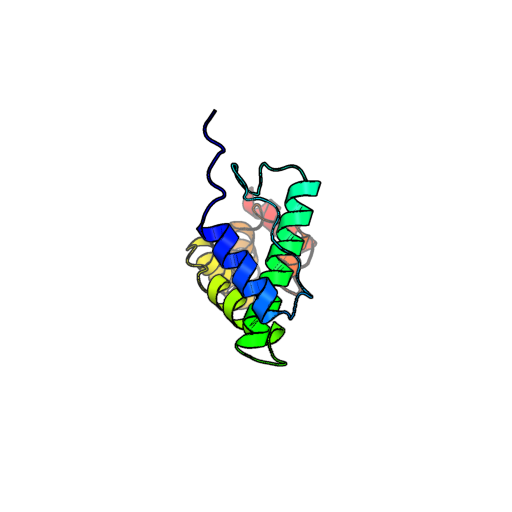1 1.00 48.81 84 ARG A O 1
ATOM 652 N N . PRO A 1 85 ? -5.738 0.163 -20.071 1.00 52.97 85 PRO A N 1
ATOM 653 C CA . PRO A 1 85 ? -5.085 -0.257 -21.316 1.00 52.97 85 PRO A CA 1
ATOM 654 C C . PRO A 1 85 ? -3.705 0.403 -21.514 1.00 52.97 85 PRO A C 1
ATOM 656 O O . PRO A 1 85 ? -2.824 -0.154 -22.158 1.00 52.97 85 PRO A O 1
ATOM 659 N N . GLU A 1 86 ? -3.470 1.555 -20.882 1.00 55.66 86 GLU A N 1
ATOM 660 C CA . GLU A 1 86 ? -2.190 2.266 -20.857 1.00 55.66 86 GLU A CA 1
ATOM 661 C C . GLU A 1 86 ? -1.033 1.489 -20.188 1.00 55.66 86 GLU A C 1
ATOM 663 O O . GLU A 1 86 ? 0.108 1.613 -20.635 1.00 55.66 86 GLU A O 1
ATOM 668 N N . ASN A 1 87 ? -1.279 0.684 -19.143 1.00 60.53 87 ASN A N 1
ATOM 669 C CA . ASN A 1 87 ? -0.206 -0.047 -18.448 1.00 60.53 87 ASN A CA 1
ATOM 670 C C . ASN A 1 87 ? 0.225 -1.300 -19.233 1.00 60.53 87 ASN A C 1
ATOM 672 O O . ASN A 1 87 ? 1.415 -1.602 -19.329 1.00 60.53 87 ASN A O 1
ATOM 676 N N . ASP A 1 88 ? -0.725 -1.982 -19.873 1.00 73.25 88 ASP A N 1
ATOM 677 C CA . ASP A 1 88 ? -0.445 -3.139 -20.732 1.00 73.25 88 ASP A CA 1
ATOM 678 C C . ASP A 1 88 ? 0.341 -2.751 -21.997 1.00 73.25 88 ASP A C 1
ATOM 680 O O . ASP A 1 88 ? 1.371 -3.354 -22.325 1.00 73.25 88 ASP A O 1
ATOM 684 N N . VAL A 1 89 ? -0.054 -1.648 -22.645 1.00 81.62 89 VAL A N 1
ATOM 685 C CA . VAL A 1 89 ? 0.698 -1.073 -23.771 1.00 81.62 89 VAL A CA 1
ATOM 686 C C . VAL A 1 89 ? 2.121 -0.723 -23.341 1.00 81.62 89 VAL A C 1
ATOM 688 O O . VAL A 1 89 ? 3.073 -1.049 -24.050 1.00 81.62 89 VAL A O 1
ATOM 691 N N . MET A 1 90 ? 2.300 -0.121 -22.162 1.00 85.44 90 MET A N 1
ATOM 692 C CA . MET A 1 90 ? 3.625 0.271 -21.688 1.00 85.44 90 MET A CA 1
ATOM 693 C C . MET A 1 90 ? 4.525 -0.928 -21.361 1.00 85.44 90 MET A C 1
ATOM 695 O O . MET A 1 90 ? 5.704 -0.930 -21.722 1.00 85.44 90 MET A O 1
ATOM 699 N N . LYS A 1 91 ? 3.982 -1.979 -20.736 1.00 84.69 91 LYS A N 1
ATOM 700 C CA . LYS A 1 91 ? 4.704 -3.242 -20.499 1.00 84.69 91 LYS A CA 1
ATOM 701 C C . LYS A 1 91 ? 5.129 -3.895 -21.812 1.00 84.69 91 LYS A C 1
ATOM 703 O O . LYS A 1 91 ? 6.280 -4.316 -21.946 1.00 84.69 91 LYS A O 1
ATOM 708 N N . THR A 1 92 ? 4.234 -3.912 -22.797 1.00 88.44 92 THR A N 1
ATOM 709 C CA . THR A 1 92 ? 4.514 -4.431 -24.141 1.00 88.44 92 THR A CA 1
ATOM 710 C C . THR A 1 92 ? 5.627 -3.631 -24.813 1.00 88.44 92 THR A C 1
ATOM 712 O O . THR A 1 92 ? 6.580 -4.204 -25.337 1.00 88.44 92 THR A O 1
ATOM 715 N N . LEU A 1 93 ? 5.577 -2.303 -24.722 1.00 89.62 93 LEU A N 1
ATOM 716 C CA . LEU A 1 93 ? 6.576 -1.409 -25.302 1.00 89.62 93 LEU A CA 1
ATOM 717 C C . LEU A 1 93 ? 7.967 -1.599 -24.676 1.00 89.62 93 LEU A C 1
ATOM 719 O O . LEU A 1 93 ? 8.973 -1.621 -25.387 1.00 89.62 93 LEU A O 1
ATOM 723 N N . ILE A 1 94 ? 8.030 -1.798 -23.354 1.00 89.75 94 ILE A N 1
ATOM 724 C CA . ILE A 1 94 ? 9.274 -2.120 -22.639 1.00 89.75 94 ILE A CA 1
ATOM 725 C C . ILE A 1 94 ? 9.810 -3.491 -23.067 1.00 89.75 94 ILE A C 1
ATOM 727 O O . ILE A 1 94 ? 11.011 -3.633 -23.305 1.00 89.75 94 ILE A O 1
ATOM 731 N N . SER A 1 95 ? 8.937 -4.492 -23.204 1.00 90.81 95 SER A N 1
ATOM 732 C CA . SER A 1 95 ? 9.314 -5.825 -23.687 1.00 90.81 95 SER A CA 1
ATOM 733 C C . SER A 1 95 ? 9.916 -5.760 -25.095 1.00 90.81 95 SER A C 1
ATOM 735 O O . SER A 1 95 ? 11.020 -6.260 -25.325 1.00 90.81 95 SER A O 1
ATOM 737 N N . LEU A 1 96 ? 9.264 -5.035 -26.011 1.00 91.69 96 LEU A N 1
ATOM 738 C CA . LEU A 1 96 ? 9.756 -4.806 -27.371 1.00 91.69 96 LEU A CA 1
ATOM 739 C C . LEU A 1 96 ? 11.101 -4.063 -27.377 1.00 91.69 96 LEU A C 1
ATOM 741 O O . LEU A 1 96 ? 12.004 -4.432 -28.128 1.00 91.69 96 LEU A O 1
ATOM 745 N N . TYR A 1 97 ? 11.274 -3.049 -26.521 1.00 92.62 97 TYR A N 1
ATOM 746 C CA . TYR A 1 97 ? 12.546 -2.332 -26.387 1.00 92.62 97 TYR A CA 1
ATOM 747 C C . TYR A 1 97 ? 13.683 -3.261 -25.935 1.00 92.62 97 TYR A C 1
ATOM 749 O O . TYR A 1 97 ? 14.799 -3.197 -26.464 1.00 92.62 97 TYR A O 1
ATOM 757 N N . ASN A 1 98 ? 13.410 -4.129 -24.960 1.00 90.44 98 ASN A N 1
ATOM 758 C CA . ASN A 1 98 ? 14.397 -5.063 -24.427 1.00 90.44 98 ASN A CA 1
ATOM 759 C C . ASN A 1 98 ? 14.761 -6.150 -25.448 1.00 90.44 98 ASN A C 1
ATOM 761 O O . ASN A 1 98 ? 15.947 -6.451 -25.596 1.00 90.44 98 ASN A O 1
ATOM 765 N N . GLY A 1 99 ? 13.771 -6.673 -26.179 1.00 90.00 99 GLY A N 1
ATOM 766 C CA . GLY A 1 99 ? 13.945 -7.715 -27.196 1.00 90.00 99 GLY A CA 1
ATOM 767 C C . GLY A 1 99 ? 14.528 -7.231 -28.527 1.00 90.00 99 GLY A C 1
ATOM 768 O O . GLY A 1 99 ? 15.079 -8.030 -29.282 1.00 90.00 99 GLY A O 1
ATOM 769 N N . ALA A 1 100 ? 14.454 -5.934 -28.831 1.00 91.31 100 ALA A N 1
ATOM 770 C CA . ALA A 1 100 ? 15.041 -5.393 -30.051 1.00 91.31 100 ALA A CA 1
ATOM 771 C C . ALA A 1 100 ? 16.572 -5.571 -30.070 1.00 91.31 100 ALA A C 1
ATOM 773 O O . ALA A 1 100 ? 17.260 -5.356 -29.074 1.00 91.31 100 ALA A O 1
ATOM 774 N N . THR A 1 101 ? 17.134 -5.911 -31.227 1.00 89.12 101 THR A N 1
ATOM 775 C CA . THR A 1 101 ? 18.591 -6.028 -31.429 1.00 89.12 101 THR A CA 1
ATOM 776 C C . THR A 1 101 ? 19.172 -4.783 -32.097 1.00 89.12 101 THR A C 1
ATOM 778 O O . THR A 1 101 ? 20.279 -4.354 -31.776 1.00 89.12 101 THR A O 1
ATOM 781 N N . SER A 1 102 ? 18.396 -4.148 -32.978 1.00 93.81 102 SER A N 1
ATOM 782 C CA . SER A 1 102 ? 18.796 -2.927 -33.671 1.00 93.81 102 SER A CA 1
ATOM 783 C C . SER A 1 102 ? 18.735 -1.708 -32.754 1.00 93.81 102 SER A C 1
ATOM 785 O O . SER A 1 102 ? 17.718 -1.421 -32.115 1.00 93.81 102 SER A O 1
ATOM 787 N N . ARG A 1 103 ? 19.823 -0.929 -32.751 1.00 89.88 103 ARG A N 1
ATOM 788 C CA . ARG A 1 103 ? 19.889 0.358 -32.048 1.00 89.88 103 ARG A CA 1
ATOM 789 C C . ARG A 1 103 ? 18.819 1.331 -32.541 1.00 89.88 103 ARG A C 1
ATOM 791 O O . ARG A 1 103 ? 18.263 2.060 -31.726 1.00 89.88 103 ARG A O 1
ATOM 798 N N . HIS A 1 104 ? 18.519 1.318 -33.839 1.00 91.25 104 HIS A N 1
ATOM 799 C CA . HIS A 1 104 ? 17.490 2.173 -34.420 1.00 91.25 104 HIS A CA 1
ATOM 800 C C . HIS A 1 104 ? 16.108 1.831 -33.849 1.00 91.25 104 HIS A C 1
ATOM 802 O O . HIS A 1 104 ? 15.451 2.697 -33.290 1.00 91.25 104 HIS A O 1
ATOM 808 N N . THR A 1 105 ? 15.725 0.552 -33.852 1.00 92.19 105 THR A N 1
ATOM 809 C CA . THR A 1 105 ? 14.444 0.092 -33.293 1.00 92.19 105 THR A CA 1
ATOM 810 C C . THR A 1 105 ? 14.319 0.402 -31.801 1.00 92.19 105 THR A C 1
ATOM 812 O O . THR A 1 105 ? 13.270 0.861 -31.358 1.00 92.19 105 THR A O 1
ATOM 815 N N . LYS A 1 106 ? 15.399 0.234 -31.020 1.00 93.31 106 LYS A N 1
ATOM 816 C CA . LYS A 1 106 ? 15.421 0.645 -29.604 1.00 93.31 106 LYS A CA 1
ATOM 817 C C . LYS A 1 106 ? 15.187 2.141 -29.431 1.00 93.31 106 LYS A C 1
ATOM 819 O O . LYS A 1 106 ? 14.460 2.537 -28.523 1.00 93.31 106 LYS A O 1
ATOM 824 N N . LEU A 1 107 ? 15.806 2.965 -30.273 1.00 93.19 107 LEU A N 1
ATOM 825 C CA . LEU A 1 107 ? 15.646 4.414 -30.231 1.00 93.19 107 LEU A CA 1
ATOM 826 C C . LEU A 1 107 ? 14.206 4.818 -30.567 1.00 93.19 107 LEU A C 1
ATOM 828 O O . LEU A 1 107 ? 13.604 5.578 -29.811 1.00 93.19 107 LEU A O 1
ATOM 832 N N . THR A 1 108 ? 13.638 4.255 -31.636 1.00 92.81 108 THR A N 1
ATOM 833 C CA . THR A 1 108 ? 12.253 4.500 -32.053 1.00 92.81 108 THR A CA 1
ATOM 834 C C . THR A 1 108 ? 11.273 4.091 -30.957 1.00 92.81 108 THR A C 1
ATOM 836 O O . THR A 1 108 ? 10.471 4.913 -30.526 1.00 92.81 108 THR A O 1
ATOM 839 N N . LEU A 1 109 ? 11.386 2.875 -30.415 1.00 93.94 109 LEU A N 1
ATOM 840 C CA . LEU A 1 109 ? 10.505 2.405 -29.342 1.00 93.94 109 LEU A CA 1
ATOM 841 C C . LEU A 1 109 ? 10.598 3.285 -28.092 1.00 93.94 109 LEU A C 1
ATOM 843 O O . LEU A 1 109 ? 9.573 3.663 -27.533 1.00 93.94 109 LEU A O 1
ATOM 847 N N . LEU A 1 110 ? 11.812 3.665 -27.681 1.00 93.62 110 LEU A N 1
ATOM 848 C CA . LEU A 1 110 ? 12.014 4.538 -26.525 1.00 93.62 110 LEU A CA 1
ATOM 849 C C . LEU A 1 110 ? 11.424 5.939 -26.756 1.00 93.62 110 LEU A C 1
ATOM 851 O O . LEU A 1 110 ? 10.818 6.509 -25.850 1.00 93.62 110 LEU A O 1
ATOM 855 N N . SER A 1 111 ? 11.562 6.488 -27.966 1.00 93.94 111 SER A N 1
ATOM 856 C CA . SER A 1 111 ? 11.073 7.830 -28.307 1.00 93.94 111 SER A CA 1
ATOM 857 C C . SER A 1 111 ? 9.556 7.995 -28.194 1.00 93.94 111 SER A C 1
ATOM 859 O O . SER A 1 111 ? 9.107 9.093 -27.868 1.00 93.94 111 SER A O 1
ATOM 861 N N . ILE A 1 112 ? 8.786 6.910 -28.360 1.00 91.94 112 ILE A N 1
ATOM 862 C CA . ILE A 1 112 ? 7.318 6.916 -28.252 1.00 91.94 112 ILE A CA 1
ATOM 863 C C . ILE A 1 112 ? 6.870 7.390 -26.863 1.00 91.94 112 ILE A C 1
ATOM 865 O O . ILE A 1 112 ? 5.870 8.091 -26.743 1.00 91.94 112 ILE A O 1
ATOM 869 N N . PHE A 1 113 ? 7.619 7.051 -25.809 1.00 88.62 113 PHE A N 1
ATOM 870 C CA . PHE A 1 113 ? 7.185 7.286 -24.429 1.00 88.62 113 PHE A CA 1
ATOM 871 C C . PHE A 1 113 ? 8.117 8.171 -23.594 1.00 88.62 113 PHE A C 1
ATOM 873 O O . PHE A 1 113 ? 7.737 8.628 -22.517 1.00 88.62 113 PHE A O 1
ATOM 880 N N . VAL A 1 114 ? 9.331 8.469 -24.064 1.00 92.88 114 VAL A N 1
ATOM 881 C CA . VAL A 1 114 ? 10.378 9.152 -23.277 1.00 92.88 114 VAL A CA 1
ATOM 882 C C . VAL A 1 114 ? 9.998 10.554 -22.758 1.00 92.88 114 VAL A C 1
ATOM 884 O O . VAL A 1 114 ? 10.608 11.049 -21.803 1.00 92.88 114 VAL A O 1
ATOM 887 N N . LYS A 1 115 ? 9.012 11.219 -23.379 1.00 90.44 115 LYS A N 1
ATOM 888 C CA . LYS A 1 115 ? 8.520 12.548 -22.966 1.00 90.44 115 LYS A CA 1
ATOM 889 C C . LYS A 1 115 ? 7.541 12.494 -21.792 1.00 90.44 115 LYS A C 1
ATOM 891 O O . LYS A 1 115 ? 7.427 13.476 -21.065 1.00 90.44 115 LYS A O 1
ATOM 896 N N . HIS A 1 116 ? 6.884 11.358 -21.577 1.00 87.56 116 HIS A N 1
ATOM 897 C CA . HIS A 1 116 ? 5.853 11.202 -20.547 1.00 87.56 116 HIS A CA 1
ATOM 898 C C . HIS A 1 116 ? 6.425 10.849 -19.169 1.00 87.56 116 HIS A C 1
ATOM 900 O O . HIS A 1 116 ? 5.704 10.874 -18.176 1.00 87.56 116 HIS A O 1
ATOM 906 N N . TYR A 1 117 ? 7.727 10.558 -19.093 1.00 88.25 117 TYR A N 1
ATOM 907 C CA . TYR A 1 117 ? 8.374 10.085 -17.875 1.00 88.25 117 TYR A CA 1
ATOM 908 C C . TYR A 1 117 ? 9.659 10.854 -17.559 1.00 88.25 117 TYR A C 1
ATOM 910 O O . TYR A 1 117 ? 10.421 11.302 -18.426 1.00 88.25 117 TYR A O 1
ATOM 918 N N . THR A 1 118 ? 9.928 10.982 -16.263 1.00 89.94 118 THR A N 1
ATOM 919 C CA . THR A 1 118 ? 11.185 11.535 -15.750 1.00 89.94 118 THR A CA 1
ATOM 920 C C . THR A 1 118 ? 12.352 10.562 -15.956 1.00 89.94 118 THR A C 1
ATOM 922 O O . THR A 1 118 ? 12.167 9.357 -16.128 1.00 89.94 118 THR A O 1
ATOM 925 N N . LYS A 1 119 ? 13.594 11.070 -15.902 1.00 90.69 119 LYS A N 1
ATOM 926 C CA . LYS A 1 119 ? 14.807 10.239 -16.043 1.00 90.69 119 LYS A CA 1
ATOM 927 C C . LYS A 1 119 ? 14.880 9.132 -14.984 1.00 90.69 119 LYS A C 1
ATOM 929 O O . LYS A 1 119 ? 15.354 8.041 -15.280 1.00 90.69 119 LYS A O 1
ATOM 934 N N . THR A 1 120 ? 14.431 9.415 -13.763 1.00 89.00 120 THR A N 1
ATOM 935 C CA . THR A 1 120 ? 14.408 8.451 -12.655 1.00 89.00 120 THR A CA 1
ATOM 936 C C . THR A 1 120 ? 13.371 7.358 -12.891 1.00 89.00 120 THR A C 1
ATOM 938 O O . THR A 1 120 ? 13.700 6.185 -12.749 1.00 89.00 120 THR A O 1
ATOM 941 N N . GLN A 1 121 ? 12.164 7.720 -13.337 1.00 85.69 121 GLN A N 1
ATOM 942 C CA . GLN A 1 121 ? 11.121 6.754 -13.699 1.00 85.69 121 GLN A CA 1
ATOM 943 C C . GLN A 1 121 ? 11.564 5.845 -14.851 1.00 85.69 121 GLN A C 1
ATOM 945 O O . GLN A 1 121 ? 11.475 4.630 -14.731 1.00 85.69 121 GLN A O 1
ATOM 950 N N . LEU A 1 122 ? 12.134 6.405 -15.923 1.00 89.69 122 LEU A N 1
ATOM 951 C CA . LEU A 1 122 ? 12.614 5.621 -17.068 1.00 89.69 122 LEU A CA 1
ATOM 952 C C . LEU A 1 122 ? 13.699 4.605 -16.678 1.00 89.69 122 LEU A C 1
ATOM 954 O O . LEU A 1 122 ? 13.687 3.476 -17.158 1.00 89.69 122 LEU A O 1
ATOM 958 N N . LYS A 1 123 ? 14.614 4.984 -15.778 1.00 90.62 123 LYS A N 1
ATOM 959 C CA . LYS A 1 123 ? 15.645 4.077 -15.247 1.00 90.62 123 LYS A CA 1
ATOM 960 C C . LYS A 1 123 ? 15.079 2.975 -14.356 1.00 90.62 123 LYS A C 1
ATOM 962 O O . LYS A 1 123 ? 15.632 1.882 -14.343 1.00 90.62 123 LYS A O 1
ATOM 967 N N . ALA A 1 124 ? 14.008 3.259 -13.617 1.00 86.25 124 ALA A N 1
ATOM 968 C CA . ALA A 1 124 ? 13.314 2.253 -12.820 1.00 86.25 124 ALA A CA 1
ATOM 969 C C . ALA A 1 124 ? 12.540 1.261 -13.707 1.00 86.25 124 ALA A C 1
ATOM 971 O O . ALA A 1 124 ? 12.508 0.074 -13.408 1.00 86.25 124 ALA A O 1
ATOM 972 N N . MET A 1 125 ? 11.954 1.740 -14.810 1.00 84.81 125 MET A N 1
ATOM 973 C CA . MET A 1 125 ? 11.171 0.925 -15.749 1.00 84.81 125 MET A CA 1
ATOM 974 C C . MET A 1 125 ? 12.043 0.056 -16.661 1.00 84.81 125 MET A C 1
ATOM 976 O O . MET A 1 125 ? 11.645 -1.048 -17.020 1.00 84.81 125 MET A O 1
ATOM 980 N N . VAL A 1 126 ? 13.229 0.542 -17.039 1.00 86.88 126 VAL A N 1
ATOM 981 C CA . VAL A 1 126 ? 14.174 -0.172 -17.906 1.00 86.88 126 VAL A CA 1
ATOM 982 C C . VAL A 1 126 ? 15.543 -0.228 -17.221 1.00 86.88 126 VAL A C 1
ATOM 984 O O . VAL A 1 126 ? 16.353 0.699 -17.365 1.00 86.88 126 VAL A O 1
ATOM 987 N N . PRO A 1 127 ? 15.831 -1.306 -16.471 1.00 83.19 127 PRO A N 1
ATOM 988 C CA . PRO A 1 127 ? 17.131 -1.495 -15.840 1.00 83.19 127 PRO A CA 1
ATOM 989 C C . PRO A 1 127 ? 18.264 -1.459 -16.875 1.00 83.19 127 PRO A C 1
ATOM 991 O O . PRO A 1 127 ? 18.192 -2.086 -17.928 1.00 83.19 127 PRO A O 1
ATOM 994 N N . GLY A 1 128 ? 19.319 -0.691 -16.591 1.00 85.50 128 GLY A N 1
ATOM 995 C CA . GLY A 1 128 ? 20.448 -0.498 -17.512 1.00 85.50 128 GLY A CA 1
ATOM 996 C C . GLY A 1 128 ? 20.262 0.626 -18.542 1.00 85.50 128 GLY A C 1
ATOM 997 O O . GLY A 1 128 ? 21.158 0.871 -19.354 1.00 85.50 128 GLY A O 1
ATOM 998 N N . LEU A 1 129 ? 19.143 1.360 -18.506 1.00 90.69 129 LEU A N 1
ATOM 999 C CA . LEU A 1 129 ? 18.946 2.532 -19.354 1.00 90.69 129 LEU A CA 1
ATOM 1000 C C . LEU A 1 129 ? 19.850 3.699 -18.918 1.00 90.69 129 LEU A C 1
ATOM 1002 O O . LEU A 1 129 ? 19.774 4.210 -17.798 1.00 90.69 129 LEU A O 1
ATOM 1006 N N . THR A 1 130 ? 20.714 4.158 -19.823 1.00 93.25 130 THR A N 1
ATOM 1007 C CA . THR A 1 130 ? 21.631 5.268 -19.543 1.00 93.25 130 THR A CA 1
ATOM 1008 C C . THR A 1 130 ? 20.958 6.621 -19.757 1.00 93.25 130 THR A C 1
ATOM 1010 O O . THR A 1 130 ? 20.081 6.780 -20.606 1.00 93.25 130 THR A O 1
ATOM 1013 N N . THR A 1 131 ? 21.409 7.637 -19.014 1.00 93.25 131 THR A N 1
ATOM 1014 C CA . THR A 1 131 ? 20.933 9.022 -19.185 1.00 93.25 131 THR A CA 1
ATOM 1015 C C . THR A 1 131 ? 21.108 9.501 -20.626 1.00 93.25 131 THR A C 1
ATOM 1017 O O . THR A 1 131 ? 20.225 10.153 -21.171 1.00 93.25 131 THR A O 1
ATOM 1020 N N . TRP A 1 132 ? 22.221 9.119 -21.251 1.00 94.69 132 TRP A N 1
ATOM 1021 C CA . TRP A 1 132 ? 22.530 9.480 -22.625 1.00 94.69 132 TRP A CA 1
ATOM 1022 C C . TRP A 1 132 ? 21.500 8.929 -23.626 1.00 94.69 132 TRP A C 1
ATOM 1024 O O . TRP A 1 132 ? 21.026 9.686 -24.464 1.00 94.69 132 TRP A O 1
ATOM 1034 N N . ARG A 1 133 ? 21.062 7.666 -23.487 1.00 91.75 133 ARG A N 1
ATOM 1035 C CA . ARG A 1 133 ? 20.014 7.080 -24.350 1.00 91.75 133 ARG A CA 1
ATOM 1036 C C . ARG A 1 133 ? 18.662 7.774 -24.186 1.00 91.75 133 ARG A C 1
ATOM 1038 O O . ARG A 1 133 ? 17.918 7.907 -25.150 1.00 91.75 133 ARG A O 1
ATOM 1045 N N . ILE A 1 134 ? 18.347 8.225 -22.971 1.00 94.75 134 ILE A N 1
ATOM 1046 C CA . ILE A 1 134 ? 17.127 8.998 -22.698 1.00 94.75 134 ILE A CA 1
ATOM 1047 C C . ILE A 1 134 ? 17.184 10.345 -23.424 1.00 94.75 134 ILE A C 1
ATOM 1049 O O . ILE A 1 134 ? 16.213 10.748 -24.060 1.00 94.75 134 ILE A O 1
ATOM 1053 N N . ASP A 1 135 ? 18.318 11.039 -23.340 1.00 94.12 135 ASP A N 1
ATOM 1054 C CA . ASP A 1 135 ? 18.492 12.335 -23.994 1.00 94.12 135 ASP A CA 1
ATOM 1055 C C . ASP A 1 135 ? 18.530 12.195 -25.528 1.00 94.12 135 ASP A C 1
ATOM 1057 O O . ASP A 1 135 ? 17.944 13.018 -26.229 1.00 94.12 135 ASP A O 1
ATOM 1061 N N . GLU A 1 136 ? 19.135 11.125 -26.054 1.00 94.00 136 GLU A N 1
ATOM 1062 C CA . GLU A 1 136 ? 19.113 10.767 -27.481 1.00 94.00 136 GLU A CA 1
ATOM 1063 C C . GLU A 1 136 ? 17.677 10.515 -27.975 1.00 94.00 136 GLU A C 1
ATOM 1065 O O . GLU A 1 136 ? 17.247 11.124 -28.954 1.00 94.00 136 GLU A O 1
ATOM 1070 N N . ALA A 1 137 ? 16.891 9.707 -27.256 1.00 94.00 137 ALA A N 1
ATOM 1071 C CA . ALA A 1 137 ? 15.496 9.430 -27.604 1.00 94.00 137 ALA A CA 1
ATOM 1072 C C . ALA A 1 137 ? 14.598 10.671 -27.520 1.00 94.00 137 ALA A C 1
ATOM 1074 O O . ALA A 1 137 ? 13.687 10.825 -28.328 1.00 94.00 137 ALA A O 1
ATOM 1075 N N . ARG A 1 138 ? 14.855 11.582 -26.574 1.00 94.56 138 ARG A N 1
ATOM 1076 C CA . ARG A 1 138 ? 14.115 12.852 -26.475 1.00 94.56 138 ARG A CA 1
ATOM 1077 C C . ARG A 1 138 ? 14.370 13.761 -27.664 1.00 94.56 138 ARG A C 1
ATOM 1079 O O . ARG A 1 138 ? 13.429 14.393 -28.127 1.00 94.56 138 ARG A O 1
ATOM 1086 N N . LYS A 1 139 ? 15.614 13.816 -28.149 1.00 93.62 139 LYS A N 1
ATOM 1087 C CA . LYS A 1 139 ? 15.957 14.547 -29.375 1.00 93.62 139 LYS A CA 1
ATOM 1088 C C . LYS A 1 139 ? 15.273 13.919 -30.585 1.00 93.62 139 LYS A C 1
ATOM 1090 O O . LYS A 1 139 ? 14.659 14.638 -31.360 1.00 93.62 139 LYS A O 1
ATOM 1095 N N . TYR A 1 140 ? 15.322 12.591 -30.693 1.00 92.38 140 TYR A N 1
ATOM 1096 C CA . TYR A 1 140 ? 14.673 11.855 -31.778 1.00 92.38 140 TYR A CA 1
ATOM 1097 C C . TYR A 1 140 ? 13.149 12.052 -31.793 1.00 92.38 140 TYR A C 1
ATOM 1099 O O . TYR A 1 140 ? 12.578 12.243 -32.849 1.00 92.38 140 TYR A O 1
ATOM 1107 N N . ALA A 1 141 ? 12.492 12.111 -30.631 1.00 88.31 141 ALA A N 1
ATOM 1108 C CA . ALA A 1 141 ? 11.047 12.346 -30.518 1.00 88.31 141 ALA A CA 1
ATOM 1109 C C . ALA A 1 141 ? 10.587 13.774 -30.895 1.00 88.31 141 ALA A C 1
ATOM 1111 O O . ALA A 1 141 ? 9.401 14.091 -30.776 1.00 88.31 141 ALA A O 1
ATOM 1112 N N . VAL A 1 142 ? 11.513 14.692 -31.173 1.00 80.12 142 VAL A N 1
ATOM 1113 C CA . VAL A 1 142 ? 11.230 16.079 -31.594 1.00 80.12 142 VAL A CA 1
ATOM 1114 C C . VAL A 1 142 ? 11.553 16.281 -33.081 1.00 80.12 142 VAL A C 1
ATOM 1116 O O . VAL A 1 142 ? 11.106 17.274 -33.648 1.00 80.12 142 VAL A O 1
ATOM 1119 N N . ALA A 1 143 ? 12.307 15.355 -33.682 1.00 58.31 143 ALA A N 1
ATOM 1120 C CA . ALA A 1 143 ? 12.599 15.308 -35.112 1.00 58.31 143 ALA A CA 1
ATOM 1121 C C . ALA A 1 143 ? 11.438 14.665 -35.880 1.00 58.31 143 ALA A C 1
ATOM 1123 O O . ALA A 1 143 ? 11.221 15.093 -37.033 1.00 58.31 143 ALA A O 1
#

Foldseek 3Di:
DPDPPQDPVQVVLQVVQCVLVVNPQHGDPDDDPDDLVPDDPVVNVVVVVNVVSSQLSVLCVVPPPCSVVVVVVVVVVVVVPPPPVVVVVLLVLLVQLVPDPDPVSVLVSCLVCLVVDDPVVVCVSHPPDDPVSSVSSVVVNVD

Secondary structure (DSSP, 8-state):
-PPPPP-HHHHHHHHHHHHHTTT-SPPP----SS-TTTS-HHHHHHHHHHHHHHHHHHHHHHSTT-HHHHHHHHHHHHHS----HHHHHHHHHHHHHHH--SHHHHHHHHHHHTTSS-HHHHHHHSTT--HHHHHHHHHHTT-

Radius of gyration: 23.96 Å; chains: 1; bounding box: 55×36×59 Å

Sequence (143 aa):
MPTPLPNRKLQTLNRHITSLSDGRVSPVRFQLNQATTEVARSTRSYIKRKANKVVTTTLECIAPGQSEELLGLITVSSSTIDDRPENDVMKTLISLYNGATSRHTKLTLLSIFVKHYTKTQLKAMVPGLTTWRIDEARKYAVA